Protein AF-A0A9X8YM21-F1 (afdb_monomer_lite)

Organism: Serratia marcescens (NCBI:txid615)

Radius of gyration: 14.88 Å; chains: 1; bounding box: 31×34×37 Å

Secondary structure (DSSP, 8-state):
-B--TT----HHHHHHHHHHHHH-TT-SEEE------S--SHHHHHHHHHHHHHHHHHHHHHHHHHTT-----SSSEEE-HHHHHHH-----

Sequence (92 aa):
VILDADSVMSGECLTGLVRLMEANPNAGIIQSAPKASGMDTLYARVQQFATRVYGPLFTAGLHFWQLGESHYWGHNAIIRVKPFIEHCALAP

InterPro domains:
  IPR001173 Glycosyltransferase 2-like [PF00535] (1-86)
  IPR029044 Nucleotide-diphospho-sugar transferases [SSF53448] (1-87)
  IPR050321 Glycosyltransferase 2/OpgH subfamily [PTHR43867] (1-89)

Foldseek 3Di:
DFADPPDDDDPVLVVVQVVVCVVCVPDQKDADQDAQDDDDDPVSVVRNVVCVPCVVVVVVVVCVVQPSDDDDPRHRMDGDPPCCVVPPDDDD

Structure (mmCIF, N/CA/C/O backbone):
data_AF-A0A9X8YM21-F1
#
_entry.id   AF-A0A9X8YM21-F1
#
loop_
_atom_site.group_PDB
_atom_site.id
_atom_site.type_symbol
_atom_site.label_atom_id
_atom_site.label_alt_id
_atom_site.label_comp_id
_atom_site.label_asym_id
_atom_site.label_entity_id
_atom_site.label_seq_id
_atom_site.pdbx_PDB_ins_code
_atom_site.Cartn_x
_atom_site.Cartn_y
_atom_site.Cartn_z
_atom_site.occupancy
_atom_site.B_iso_or_equiv
_atom_site.auth_seq_id
_atom_site.auth_comp_id
_atom_site.auth_asym_id
_atom_site.auth_atom_id
_atom_site.pdbx_PDB_model_num
ATOM 1 N N . VAL A 1 1 ? -12.273 1.906 -0.560 1.00 94.38 1 VAL A N 1
ATOM 2 C CA . VAL A 1 1 ? -10.902 1.638 -1.053 1.00 94.38 1 VAL A CA 1
ATOM 3 C C . VAL A 1 1 ? -10.577 2.726 -2.048 1.00 94.38 1 VAL A C 1
ATOM 5 O O . VAL A 1 1 ? -11.459 3.062 -2.830 1.00 94.38 1 VAL A O 1
ATOM 8 N N . ILE A 1 2 ? -9.389 3.308 -1.956 1.00 94.81 2 ILE A N 1
ATOM 9 C CA . ILE A 1 2 ? -8.950 4.408 -2.811 1.00 94.81 2 ILE A CA 1
ATOM 10 C C . ILE A 1 2 ? -8.036 3.815 -3.878 1.00 94.81 2 ILE A C 1
ATOM 12 O O . ILE A 1 2 ? -7.102 3.088 -3.538 1.00 94.81 2 ILE A O 1
ATOM 16 N N . LEU A 1 3 ? -8.334 4.097 -5.142 1.00 95.38 3 LEU A N 1
ATOM 17 C CA . LEU A 1 3 ? -7.600 3.635 -6.315 1.00 95.38 3 LEU A CA 1
ATOM 18 C C . LEU A 1 3 ? -7.387 4.834 -7.233 1.00 95.38 3 LEU A C 1
ATOM 20 O O . LEU A 1 3 ? -8.334 5.586 -7.468 1.00 95.38 3 LEU A O 1
ATOM 24 N N . ASP A 1 4 ? -6.180 4.974 -7.768 1.00 94.94 4 ASP A N 1
ATOM 25 C CA . ASP A 1 4 ? -5.961 5.879 -8.893 1.00 94.94 4 ASP A CA 1
ATOM 26 C C . ASP A 1 4 ? -6.530 5.272 -10.178 1.00 94.94 4 ASP A C 1
ATOM 28 O O . ASP A 1 4 ? -6.800 4.070 -10.257 1.00 94.94 4 ASP A O 1
ATOM 32 N N . ALA A 1 5 ? -6.672 6.097 -11.216 1.00 95.62 5 ALA A N 1
ATOM 33 C CA . ALA A 1 5 ? -7.160 5.658 -12.524 1.00 95.62 5 ALA A CA 1
ATOM 34 C C . ALA A 1 5 ? -6.277 4.574 -13.178 1.00 95.62 5 ALA A C 1
ATOM 36 O O . ALA A 1 5 ? -6.762 3.802 -14.002 1.00 95.62 5 ALA A O 1
ATOM 37 N N . ASP A 1 6 ? -4.999 4.506 -12.809 1.00 92.62 6 ASP A N 1
ATOM 38 C CA . ASP A 1 6 ? -4.012 3.526 -13.270 1.00 92.62 6 ASP A CA 1
ATOM 39 C C . ASP A 1 6 ? -3.749 2.400 -12.249 1.00 92.62 6 ASP A C 1
ATOM 41 O O . ASP A 1 6 ? -2.925 1.513 -12.488 1.00 92.62 6 ASP A O 1
ATOM 45 N N . SER A 1 7 ? -4.455 2.395 -11.113 1.00 93.88 7 SER A N 1
ATOM 46 C CA . SER A 1 7 ? -4.298 1.357 -10.096 1.00 93.88 7 SER A CA 1
ATOM 47 C C . SER A 1 7 ? -4.952 0.044 -10.529 1.00 93.88 7 SER A C 1
ATOM 49 O O . SER A 1 7 ? -6.143 -0.020 -10.830 1.00 93.88 7 SER A O 1
ATOM 51 N N . VAL A 1 8 ? -4.179 -1.042 -10.474 1.00 93.62 8 VAL A N 1
ATOM 52 C CA . VAL A 1 8 ? -4.661 -2.411 -10.699 1.00 93.62 8 VAL A CA 1
ATOM 53 C C . VAL A 1 8 ? -4.413 -3.238 -9.444 1.00 93.62 8 VAL A C 1
ATOM 55 O O . VAL A 1 8 ? -3.270 -3.452 -9.039 1.00 93.62 8 VAL A O 1
ATOM 58 N N . MET A 1 9 ? -5.489 -3.744 -8.840 1.00 94.44 9 MET A N 1
ATOM 59 C CA . MET A 1 9 ? -5.433 -4.601 -7.655 1.00 94.44 9 MET A CA 1
ATOM 60 C C . MET A 1 9 ? -6.166 -5.917 -7.904 1.00 94.44 9 MET A C 1
ATOM 62 O O . MET A 1 9 ? -7.241 -5.942 -8.501 1.00 94.44 9 MET A O 1
ATOM 66 N N . SER A 1 10 ? -5.601 -7.023 -7.417 1.00 95.06 10 SER A N 1
ATOM 67 C CA . SER A 1 10 ? -6.292 -8.312 -7.453 1.00 95.06 10 SER A CA 1
ATOM 68 C C . SER A 1 10 ? -7.468 -8.328 -6.470 1.00 95.06 10 SER A C 1
ATOM 70 O O . SER A 1 10 ? -7.422 -7.697 -5.411 1.00 95.06 10 SER A O 1
ATOM 72 N N . GLY A 1 11 ? -8.508 -9.108 -6.780 1.00 96.94 11 GLY A N 1
ATOM 73 C CA . GLY A 1 11 ? -9.630 -9.319 -5.857 1.00 96.94 11 GLY A CA 1
ATOM 74 C C . GLY A 1 11 ? -9.190 -9.926 -4.517 1.00 96.94 11 GLY A C 1
ATOM 75 O O . GLY A 1 11 ? -9.716 -9.570 -3.464 1.00 96.94 11 GLY A O 1
ATOM 76 N N . GLU A 1 12 ? -8.164 -10.780 -4.532 1.00 97.38 12 GLU A N 1
ATOM 77 C CA . GLU A 1 12 ? -7.539 -11.314 -3.317 1.00 97.38 12 GLU A CA 1
ATOM 78 C C . GLU A 1 12 ? -6.937 -10.202 -2.448 1.00 97.38 12 GLU A C 1
ATOM 80 O O . GLU A 1 12 ? -7.157 -10.174 -1.240 1.00 97.38 12 GLU A O 1
ATOM 85 N N . CYS A 1 13 ? -6.243 -9.233 -3.050 1.00 95.38 13 CYS A N 1
ATOM 86 C CA . CYS A 1 13 ? -5.686 -8.108 -2.306 1.00 95.38 13 CYS A CA 1
ATOM 87 C C . CYS A 1 13 ? -6.793 -7.232 -1.700 1.00 95.38 13 CYS A C 1
ATOM 89 O O . CYS A 1 13 ? -6.727 -6.884 -0.521 1.00 95.38 13 CYS A O 1
ATOM 91 N N . LEU A 1 14 ? -7.851 -6.939 -2.467 1.00 97.06 14 LEU A N 1
ATOM 92 C CA . LEU A 1 14 ? -9.000 -6.167 -1.981 1.00 97.06 14 LEU A CA 1
ATOM 93 C C . LEU A 1 14 ? -9.700 -6.854 -0.802 1.00 97.06 14 LEU A C 1
ATOM 95 O O . LEU A 1 14 ? -9.952 -6.225 0.225 1.00 97.06 14 LEU A O 1
ATOM 99 N N . THR A 1 15 ? -9.986 -8.150 -0.923 1.00 97.94 15 THR A N 1
ATOM 100 C CA . THR A 1 15 ? -10.622 -8.920 0.159 1.00 97.94 15 THR A CA 1
ATOM 101 C C . THR A 1 15 ? -9.703 -9.070 1.372 1.00 97.94 15 THR A C 1
ATOM 103 O O . THR A 1 15 ? -10.179 -8.999 2.504 1.00 97.94 15 THR A O 1
ATOM 106 N N . GLY A 1 16 ? -8.389 -9.197 1.166 1.00 97.62 16 GLY A N 1
ATOM 107 C CA . GLY A 1 16 ? -7.392 -9.165 2.235 1.00 97.62 16 GLY A CA 1
ATOM 108 C C . GLY A 1 16 ? -7.402 -7.846 3.013 1.00 97.62 16 GLY A C 1
ATOM 109 O O . GLY A 1 16 ? -7.423 -7.869 4.242 1.00 97.62 16 GLY A O 1
ATOM 110 N N . LEU A 1 17 ? -7.471 -6.703 2.321 1.00 96.62 17 LEU A N 1
ATOM 111 C CA . LEU A 1 17 ? -7.588 -5.388 2.962 1.00 96.62 17 LEU A CA 1
ATOM 112 C C . LEU A 1 17 ? -8.863 -5.261 3.805 1.00 96.62 17 LEU A C 1
ATOM 114 O O . LEU A 1 17 ? -8.801 -4.749 4.922 1.00 96.62 17 LEU A O 1
ATOM 118 N N . VAL A 1 18 ? -10.002 -5.748 3.303 1.00 97.62 18 VAL A N 1
ATOM 119 C C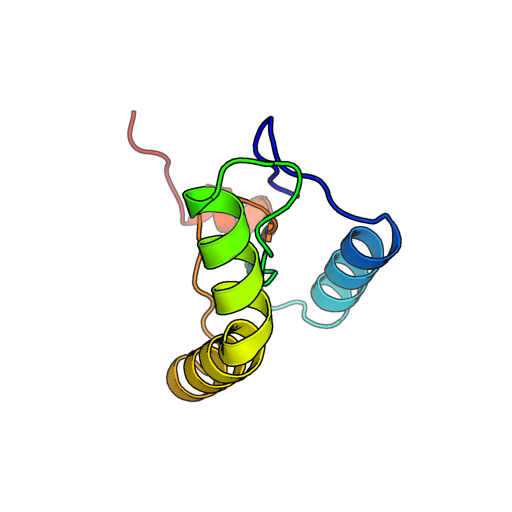A . VAL A 1 18 ? -11.265 -5.755 4.064 1.00 97.62 18 VAL A CA 1
ATOM 120 C C . VAL A 1 18 ? -11.132 -6.604 5.325 1.00 97.62 18 VAL A C 1
ATOM 122 O O . VAL A 1 18 ? -11.412 -6.107 6.411 1.00 97.62 18 VAL A O 1
ATOM 125 N N . ARG A 1 19 ? -10.617 -7.834 5.209 1.00 98.25 19 ARG A N 1
ATOM 126 C CA . ARG A 1 19 ? -10.413 -8.730 6.360 1.00 98.25 19 ARG A CA 1
ATOM 127 C C . ARG A 1 19 ? -9.490 -8.121 7.413 1.00 98.25 19 ARG A C 1
ATOM 129 O O . ARG A 1 19 ? -9.775 -8.211 8.603 1.00 98.25 19 ARG A O 1
ATOM 136 N N . LEU A 1 20 ? -8.397 -7.484 6.989 1.00 96.31 20 LEU A N 1
ATOM 137 C CA . LEU A 1 20 ? -7.489 -6.788 7.903 1.00 96.31 20 LEU A CA 1
ATOM 138 C C . LEU A 1 20 ? -8.183 -5.606 8.591 1.00 96.31 20 LEU A C 1
ATOM 140 O O . LEU A 1 20 ? -8.005 -5.419 9.792 1.00 96.31 20 LEU A O 1
ATOM 144 N N . MET A 1 21 ? -8.992 -4.836 7.861 1.00 96.69 21 MET A N 1
ATOM 145 C CA . MET A 1 21 ? -9.751 -3.718 8.425 1.00 96.69 21 MET A CA 1
ATOM 146 C C . MET A 1 21 ? -10.804 -4.196 9.434 1.00 96.69 21 MET A C 1
ATOM 148 O O . MET A 1 21 ? -10.965 -3.591 10.490 1.00 96.69 21 MET A O 1
ATOM 152 N N . GLU A 1 22 ? -11.503 -5.295 9.151 1.00 97.56 22 GLU A N 1
ATOM 153 C CA . GLU A 1 22 ? -12.465 -5.908 10.076 1.00 97.56 22 GLU A CA 1
ATOM 154 C C . GLU A 1 22 ? -11.784 -6.437 11.344 1.00 97.56 22 GLU A C 1
ATOM 156 O O . GLU A 1 22 ? -12.267 -6.187 12.448 1.00 97.56 22 GLU A O 1
ATOM 161 N N . ALA A 1 23 ? -10.635 -7.102 11.200 1.00 97.94 23 ALA A N 1
ATOM 162 C CA . ALA A 1 23 ? -9.867 -7.646 12.320 1.00 97.94 23 ALA A CA 1
ATOM 163 C C . ALA A 1 23 ? -9.227 -6.568 13.214 1.00 97.94 23 ALA A C 1
ATOM 165 O O . ALA A 1 23 ? -8.880 -6.855 14.358 1.00 97.94 23 ALA A O 1
ATOM 166 N N . ASN A 1 24 ? -9.084 -5.334 12.719 1.00 95.12 24 ASN A N 1
ATOM 167 C CA . ASN A 1 24 ? -8.478 -4.218 13.444 1.00 95.12 24 ASN A CA 1
ATOM 168 C C . ASN A 1 24 ? -9.467 -3.038 13.548 1.00 95.12 24 ASN A C 1
ATOM 170 O O . ASN A 1 24 ? -9.374 -2.074 12.781 1.00 95.12 24 ASN A O 1
ATOM 174 N N . PRO A 1 25 ? -10.417 -3.061 14.508 1.00 94.19 25 PRO A N 1
ATOM 175 C CA . PRO A 1 25 ? -11.450 -2.028 14.647 1.00 94.19 25 PRO A CA 1
ATOM 176 C C . PRO A 1 25 ? -10.910 -0.604 14.821 1.00 94.19 25 PRO A C 1
ATOM 178 O O . PRO A 1 25 ? -11.537 0.350 14.367 1.00 94.19 25 PRO A O 1
ATOM 181 N N . ASN A 1 26 ? -9.732 -0.474 15.434 1.00 92.44 26 ASN A N 1
ATOM 182 C CA . ASN A 1 26 ? -9.085 0.810 15.712 1.00 92.44 26 ASN A CA 1
ATOM 183 C C . ASN A 1 26 ? -8.245 1.333 14.535 1.00 92.44 26 ASN A C 1
ATOM 185 O O . ASN A 1 26 ? -7.769 2.463 14.589 1.00 92.44 26 ASN A O 1
ATOM 189 N N . ALA A 1 27 ? -8.051 0.543 13.473 1.00 92.69 27 ALA A N 1
ATOM 190 C CA . ALA A 1 27 ? -7.330 1.006 12.295 1.00 92.69 27 ALA A CA 1
ATOM 191 C C . ALA A 1 27 ? -8.192 2.013 11.517 1.00 92.69 27 ALA A C 1
ATOM 193 O O . ALA A 1 27 ? -9.283 1.678 11.050 1.00 92.69 27 ALA A O 1
ATOM 194 N N . GLY A 1 28 ? -7.706 3.247 11.367 1.00 92.19 28 GLY A N 1
ATOM 195 C CA . GLY A 1 28 ? -8.337 4.261 10.513 1.00 92.19 28 GLY A CA 1
ATOM 196 C C . GLY A 1 28 ? -8.022 4.060 9.029 1.00 92.19 28 GLY A C 1
ATOM 197 O O . GLY A 1 28 ? -8.875 4.290 8.169 1.00 92.19 28 GLY A O 1
ATOM 198 N N . ILE A 1 29 ? -6.817 3.571 8.738 1.00 93.25 29 ILE A N 1
ATOM 199 C CA . 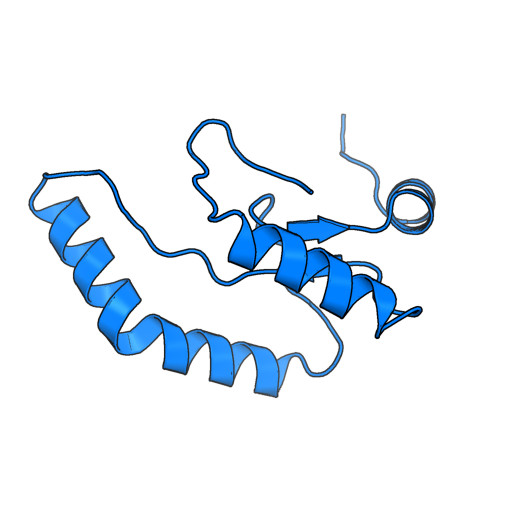ILE A 1 29 ? -6.293 3.322 7.397 1.00 93.25 29 ILE A CA 1
ATOM 200 C C . ILE A 1 29 ? -5.429 2.059 7.399 1.00 93.25 29 ILE A C 1
ATOM 202 O O . ILE A 1 29 ? -4.719 1.784 8.362 1.00 93.25 29 ILE A O 1
ATOM 206 N N . ILE A 1 30 ? -5.478 1.306 6.301 1.00 94.31 30 ILE A N 1
ATOM 207 C CA . ILE A 1 30 ? -4.502 0.265 5.980 1.00 94.31 30 ILE A CA 1
ATOM 208 C C . ILE A 1 30 ? -3.991 0.523 4.565 1.00 94.31 30 ILE A C 1
ATOM 210 O O . ILE A 1 30 ? -4.757 0.516 3.595 1.00 94.31 30 ILE A O 1
ATOM 214 N N . GLN A 1 31 ? -2.685 0.738 4.463 1.00 93.69 31 GLN A N 1
ATOM 215 C CA . GLN A 1 31 ? -1.987 1.003 3.215 1.00 93.69 31 GLN A CA 1
ATOM 216 C C . GLN A 1 31 ? -1.352 -0.278 2.668 1.00 93.69 31 GLN A C 1
ATOM 218 O O . GLN A 1 31 ? -0.575 -0.937 3.358 1.00 93.69 31 GLN A O 1
ATOM 223 N N . SER A 1 32 ? -1.654 -0.625 1.414 1.00 92.69 32 SER A N 1
ATOM 224 C CA . SER A 1 32 ? -0.932 -1.701 0.725 1.00 92.69 32 SER A CA 1
ATOM 225 C C . SER A 1 32 ? 0.413 -1.207 0.177 1.00 92.69 32 SER A C 1
ATOM 227 O O . SER A 1 32 ? 0.632 -0.001 0.046 1.00 92.69 32 SER A O 1
ATOM 229 N N . ALA A 1 33 ? 1.305 -2.140 -0.166 1.00 90.00 33 ALA A N 1
ATOM 230 C CA . ALA A 1 33 ? 2.582 -1.854 -0.816 1.00 90.00 33 ALA A CA 1
ATOM 231 C C . ALA A 1 33 ? 2.472 -2.081 -2.340 1.00 90.00 33 ALA A C 1
ATOM 233 O O . ALA A 1 33 ? 2.581 -3.232 -2.790 1.00 90.00 33 ALA A O 1
ATOM 234 N N . PRO A 1 34 ? 2.231 -1.027 -3.145 1.00 89.00 34 PRO A N 1
ATOM 235 C CA . PRO A 1 34 ? 2.074 -1.164 -4.586 1.00 89.00 34 PRO A CA 1
ATOM 236 C C . PRO A 1 34 ? 3.390 -1.567 -5.258 1.00 89.00 34 PRO A C 1
ATOM 238 O O . PRO A 1 34 ? 4.489 -1.305 -4.766 1.00 89.00 34 PRO A O 1
ATOM 241 N N . LYS A 1 35 ? 3.273 -2.204 -6.424 1.00 89.88 35 LYS A N 1
ATOM 242 C CA . LYS A 1 35 ? 4.407 -2.557 -7.284 1.00 89.88 35 LYS A CA 1
ATOM 243 C C . LYS A 1 35 ? 4.186 -1.936 -8.652 1.00 89.88 35 LYS A C 1
ATOM 245 O O . LYS A 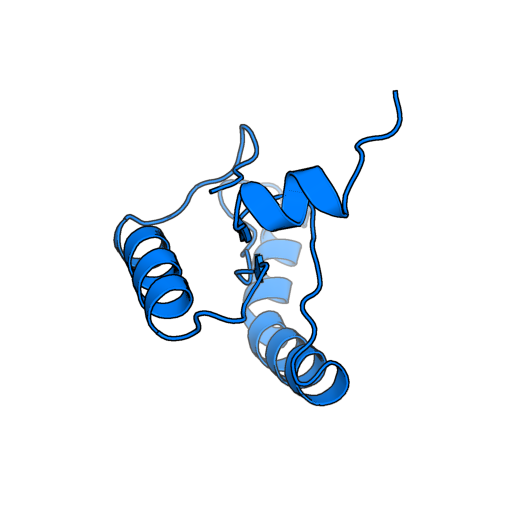1 35 ? 3.095 -2.057 -9.204 1.00 89.88 35 LYS A O 1
ATOM 250 N N . ALA A 1 36 ? 5.228 -1.324 -9.209 1.00 91.44 36 ALA A N 1
ATOM 251 C CA . ALA A 1 36 ? 5.178 -0.824 -10.577 1.00 91.44 36 ALA A CA 1
ATOM 252 C C . ALA A 1 36 ? 4.897 -1.985 -11.550 1.00 91.44 36 ALA A C 1
ATOM 254 O O . ALA A 1 36 ? 5.429 -3.088 -11.382 1.00 91.44 36 ALA A O 1
ATOM 255 N N . SER A 1 37 ? 4.064 -1.748 -12.565 1.00 90.81 37 SER A N 1
ATOM 256 C CA . SER A 1 37 ? 3.732 -2.741 -13.594 1.00 90.81 37 SER A CA 1
ATOM 257 C C . SER A 1 37 ? 3.266 -2.076 -14.900 1.00 90.81 37 SER A C 1
ATOM 259 O O . SER A 1 37 ? 3.094 -0.863 -14.947 1.00 90.81 37 SER A O 1
ATOM 261 N N . GLY A 1 38 ? 3.110 -2.860 -15.974 1.00 89.31 38 GLY A N 1
ATOM 262 C CA . GLY A 1 38 ? 2.412 -2.454 -17.206 1.00 89.31 38 GLY A CA 1
ATOM 263 C C . GLY A 1 38 ? 3.228 -1.705 -18.269 1.00 89.31 38 GLY A C 1
ATOM 264 O O . GLY A 1 38 ? 2.860 -1.746 -19.434 1.00 89.31 38 GLY A O 1
ATOM 265 N N . MET A 1 39 ? 4.343 -1.065 -17.908 1.00 92.50 39 MET A N 1
ATOM 266 C CA . MET A 1 39 ? 5.135 -0.239 -18.836 1.00 92.50 39 MET A CA 1
ATOM 267 C C . MET A 1 39 ? 6.392 -0.957 -19.367 1.00 92.50 39 MET A C 1
ATOM 269 O O . MET A 1 39 ? 7.051 -1.685 -18.620 1.00 92.50 39 MET A O 1
ATOM 273 N N . ASP A 1 40 ? 6.763 -0.684 -20.626 1.00 95.75 40 ASP A N 1
ATOM 274 C CA . ASP A 1 40 ? 7.815 -1.412 -21.370 1.00 95.75 40 ASP A CA 1
ATOM 275 C C . ASP A 1 40 ? 9.085 -0.611 -21.699 1.00 95.75 40 ASP A C 1
ATOM 277 O O . ASP A 1 40 ? 10.013 -1.134 -22.315 1.00 95.75 40 ASP A O 1
ATOM 281 N N . THR A 1 41 ? 9.179 0.648 -21.271 1.00 97.50 41 THR A N 1
ATOM 282 C CA . THR A 1 41 ? 10.413 1.424 -21.462 1.00 97.50 41 THR A CA 1
ATOM 283 C C . THR A 1 41 ? 11.547 0.863 -20.601 1.00 97.50 41 THR A C 1
ATOM 285 O O . THR A 1 41 ? 11.308 0.310 -19.526 1.00 97.50 41 THR A O 1
ATOM 288 N N . LEU A 1 42 ? 12.802 1.056 -21.027 1.00 97.12 42 LEU A N 1
ATOM 289 C CA . LEU A 1 42 ? 13.975 0.649 -20.241 1.00 97.12 42 LEU A CA 1
ATOM 290 C C . LEU A 1 42 ? 13.900 1.184 -18.803 1.00 97.12 42 LEU A C 1
ATOM 292 O O . LEU A 1 42 ? 14.082 0.433 -17.849 1.00 97.12 42 LEU A O 1
ATOM 296 N N . TYR A 1 43 ? 13.565 2.467 -18.652 1.00 96.44 43 TYR A N 1
ATOM 297 C CA . TYR A 1 43 ? 13.402 3.097 -17.345 1.00 96.44 43 TYR A CA 1
ATOM 298 C C . TYR A 1 43 ? 12.315 2.413 -16.505 1.00 96.44 43 TYR A C 1
ATOM 300 O O . TYR A 1 43 ? 12.557 2.069 -15.349 1.00 96.44 43 TYR A O 1
ATOM 308 N N . ALA A 1 44 ? 11.142 2.144 -17.087 1.00 95.81 44 ALA A N 1
ATOM 309 C CA . ALA A 1 44 ? 10.065 1.467 -16.377 1.00 95.81 44 ALA A CA 1
ATOM 310 C C . ALA A 1 44 ? 10.455 0.046 -15.949 1.00 95.81 44 ALA A C 1
ATOM 312 O O . ALA A 1 44 ? 10.170 -0.349 -14.819 1.00 95.81 44 ALA A O 1
ATOM 313 N N . ARG A 1 45 ? 11.148 -0.713 -16.806 1.00 96.19 45 ARG A N 1
ATOM 314 C CA . ARG A 1 45 ? 11.632 -2.059 -16.467 1.00 96.19 45 ARG A CA 1
ATOM 315 C C . ARG A 1 45 ? 12.675 -2.031 -15.348 1.00 96.19 45 ARG A C 1
ATOM 317 O O . ARG A 1 45 ? 12.605 -2.871 -14.452 1.00 96.19 45 ARG A O 1
ATOM 324 N N . VAL A 1 46 ? 13.569 -1.038 -15.334 1.00 96.31 46 VAL A N 1
ATOM 325 C CA . VAL A 1 46 ? 14.511 -0.819 -14.222 1.00 96.31 46 VAL A CA 1
ATOM 326 C C . VAL A 1 46 ? 13.763 -0.534 -12.915 1.00 96.31 46 VAL A C 1
ATOM 328 O O . VAL A 1 46 ? 14.060 -1.169 -11.906 1.00 96.31 46 VAL A O 1
ATOM 331 N N . GLN A 1 47 ? 12.754 0.344 -12.926 1.00 95.31 47 GLN A N 1
ATOM 332 C CA . GLN A 1 47 ? 11.937 0.644 -11.738 1.00 95.31 47 GLN A CA 1
ATOM 333 C C . GLN A 1 47 ? 11.134 -0.578 -11.252 1.00 95.31 47 GLN A C 1
ATOM 335 O O . GLN A 1 47 ? 11.088 -0.867 -10.054 1.00 95.31 47 GLN A O 1
ATOM 340 N N . GLN A 1 48 ? 10.540 -1.351 -12.165 1.00 95.12 48 GLN A N 1
ATOM 341 C CA . GLN A 1 48 ? 9.842 -2.603 -11.840 1.00 95.12 48 GLN A CA 1
ATOM 342 C C . GLN A 1 48 ? 10.786 -3.627 -11.198 1.00 95.12 48 GLN A C 1
ATOM 344 O O . GLN A 1 48 ? 10.427 -4.260 -10.207 1.00 95.12 48 GLN A O 1
ATOM 349 N N . PHE A 1 49 ? 12.002 -3.777 -11.730 1.00 95.12 49 PHE A N 1
ATOM 350 C CA . PHE A 1 49 ? 13.015 -4.665 -11.163 1.00 95.12 49 PHE A CA 1
ATOM 351 C C . PHE A 1 49 ? 13.439 -4.210 -9.761 1.00 95.12 49 PHE A C 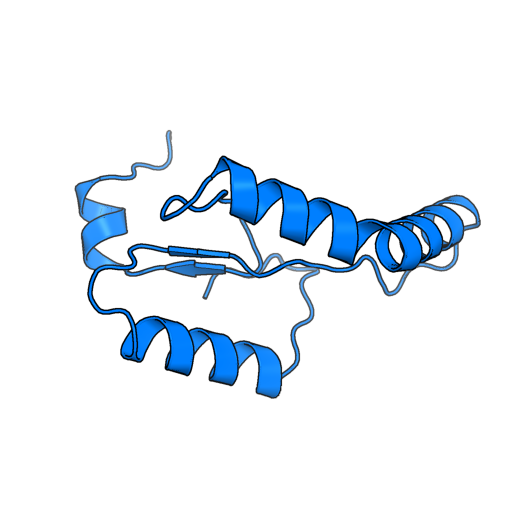1
ATOM 353 O O . PHE A 1 49 ? 13.346 -4.980 -8.805 1.00 95.12 49 PHE A O 1
ATOM 360 N N . ALA A 1 50 ? 13.830 -2.942 -9.631 1.00 94.38 50 ALA A N 1
ATOM 361 C CA . ALA A 1 50 ? 14.215 -2.300 -8.378 1.00 94.38 50 ALA A CA 1
ATOM 362 C C . ALA A 1 50 ? 13.165 -2.518 -7.273 1.00 94.38 50 ALA A C 1
ATOM 364 O O . ALA A 1 50 ? 13.455 -3.113 -6.231 1.00 94.38 50 ALA A O 1
ATOM 365 N N . THR A 1 51 ? 11.914 -2.134 -7.542 1.00 92.56 51 THR A N 1
ATOM 366 C CA . THR A 1 51 ? 10.797 -2.285 -6.594 1.00 92.56 51 THR A CA 1
ATOM 367 C C . THR A 1 51 ? 10.500 -3.746 -6.243 1.00 92.56 51 THR A C 1
ATOM 369 O O . THR A 1 51 ? 10.056 -4.028 -5.131 1.00 92.56 51 THR A O 1
ATOM 372 N N . ARG A 1 52 ? 10.785 -4.707 -7.132 1.00 92.75 52 ARG A N 1
ATOM 373 C CA . ARG A 1 52 ? 10.635 -6.141 -6.836 1.00 92.75 52 ARG A CA 1
ATOM 374 C C . ARG A 1 52 ? 11.729 -6.667 -5.904 1.00 92.75 52 ARG A C 1
ATOM 376 O O . ARG A 1 52 ? 11.427 -7.511 -5.064 1.00 92.75 52 ARG A O 1
ATOM 383 N N . VAL A 1 53 ? 12.966 -6.193 -6.070 1.00 94.69 53 VAL A N 1
ATOM 384 C CA . VAL A 1 53 ? 14.144 -6.682 -5.335 1.00 94.69 53 VAL A CA 1
ATOM 385 C C . VAL A 1 53 ? 14.192 -6.123 -3.917 1.00 94.69 53 VAL A C 1
ATOM 387 O O . VAL A 1 53 ? 14.253 -6.898 -2.966 1.00 94.69 53 VAL A O 1
ATOM 390 N N . TYR A 1 54 ? 14.148 -4.798 -3.754 1.00 93.56 54 TYR A N 1
ATOM 391 C CA . TYR A 1 54 ? 14.296 -4.177 -2.430 1.00 93.56 54 TYR A CA 1
ATOM 392 C C . TYR A 1 54 ? 12.974 -3.723 -1.809 1.00 93.56 54 TYR A C 1
ATOM 394 O O . TYR A 1 54 ? 12.946 -3.427 -0.617 1.00 93.56 54 TYR A O 1
ATOM 402 N N . GLY A 1 55 ? 11.878 -3.673 -2.575 1.00 92.44 55 GLY A N 1
ATOM 403 C CA . GLY A 1 55 ? 10.582 -3.188 -2.088 1.00 92.44 55 GLY A CA 1
ATOM 404 C C . GLY A 1 55 ? 10.108 -3.883 -0.808 1.00 92.44 55 GLY A C 1
ATOM 405 O O . GLY A 1 55 ? 9.812 -3.183 0.154 1.00 92.44 55 GLY A O 1
ATOM 406 N N . PRO A 1 56 ? 10.107 -5.230 -0.722 1.00 93.19 56 PRO A N 1
ATOM 407 C CA . PRO A 1 56 ? 9.704 -5.922 0.503 1.00 93.19 56 PRO A CA 1
ATOM 408 C C . PRO A 1 56 ? 10.560 -5.561 1.725 1.00 93.19 56 PRO A C 1
ATOM 410 O O . PRO A 1 56 ? 10.019 -5.373 2.812 1.00 93.19 56 PRO A O 1
ATOM 413 N N . LEU A 1 57 ? 11.879 -5.422 1.546 1.00 94.06 57 LEU A N 1
ATOM 414 C CA . LEU A 1 57 ? 12.791 -5.023 2.621 1.00 94.06 57 LEU A CA 1
ATOM 415 C C . LEU A 1 57 ? 12.515 -3.584 3.070 1.00 94.06 57 LEU A C 1
ATOM 417 O O . LEU A 1 57 ? 12.449 -3.312 4.267 1.00 94.06 57 LEU A O 1
ATOM 421 N N . PHE A 1 58 ? 12.309 -2.681 2.110 1.00 91.19 58 PHE A N 1
ATOM 422 C CA . PHE A 1 58 ? 11.949 -1.295 2.382 1.00 91.19 58 PHE A CA 1
ATOM 423 C C . PHE A 1 58 ? 10.632 -1.206 3.160 1.00 91.19 58 PHE A C 1
ATOM 425 O O . PHE A 1 58 ? 10.590 -0.574 4.211 1.00 91.19 58 PHE A O 1
ATOM 432 N N . THR A 1 59 ? 9.582 -1.889 2.698 1.00 90.38 59 THR A N 1
ATOM 433 C CA . THR A 1 59 ? 8.273 -1.925 3.363 1.00 90.38 59 THR A CA 1
ATOM 434 C C . THR A 1 59 ? 8.372 -2.500 4.776 1.00 90.38 59 THR A C 1
ATOM 436 O O . THR A 1 59 ? 7.815 -1.919 5.702 1.00 90.38 59 THR A O 1
ATOM 439 N N . ALA A 1 60 ? 9.120 -3.589 4.982 1.00 90.94 60 ALA A N 1
ATOM 440 C CA . ALA A 1 60 ? 9.322 -4.159 6.314 1.00 90.94 60 ALA A CA 1
ATOM 441 C C . ALA A 1 60 ? 10.039 -3.185 7.266 1.00 90.94 60 ALA A C 1
ATOM 443 O O . ALA A 1 60 ? 9.607 -3.008 8.405 1.00 90.94 60 ALA A O 1
ATOM 444 N N . GLY A 1 61 ? 11.095 -2.514 6.793 1.00 92.56 61 GLY A N 1
ATOM 445 C CA . GLY A 1 61 ? 11.784 -1.479 7.566 1.00 92.56 61 GLY A CA 1
ATOM 446 C C . GLY A 1 61 ? 10.871 -0.296 7.889 1.00 92.56 61 GLY A C 1
ATOM 447 O O . GLY A 1 61 ? 10.870 0.194 9.015 1.00 92.56 61 GLY A O 1
ATOM 448 N N . LEU A 1 62 ? 10.042 0.119 6.932 1.00 89.94 62 LEU A N 1
ATOM 449 C CA . LEU A 1 62 ? 9.060 1.183 7.121 1.00 89.94 62 LEU A CA 1
ATOM 450 C C . LEU A 1 62 ? 8.065 0.832 8.233 1.00 89.94 62 LEU A C 1
ATOM 452 O O . LEU A 1 62 ? 7.880 1.621 9.155 1.00 89.94 62 LEU A O 1
ATOM 456 N N . HIS A 1 63 ? 7.500 -0.377 8.196 1.00 88.12 63 HIS A N 1
ATOM 457 C CA . HIS A 1 63 ? 6.598 -0.864 9.242 1.00 88.12 63 HIS A CA 1
ATOM 458 C C . HIS A 1 63 ? 7.276 -0.944 10.613 1.00 88.12 63 HIS A C 1
ATOM 460 O O . HIS A 1 63 ? 6.659 -0.593 11.614 1.00 88.12 63 HIS A O 1
ATOM 466 N N . PHE A 1 64 ? 8.547 -1.358 10.673 1.00 90.12 64 PHE A N 1
ATOM 467 C CA . PHE A 1 64 ? 9.299 -1.402 11.928 1.00 90.12 64 PHE A CA 1
ATOM 468 C C . PHE A 1 64 ? 9.405 -0.021 12.588 1.00 90.12 64 PHE A C 1
ATOM 470 O O . PHE A 1 64 ? 9.193 0.100 13.792 1.00 90.12 64 PHE A O 1
ATOM 477 N N . TRP A 1 65 ? 9.699 1.022 11.808 1.00 89.62 65 TRP A N 1
ATOM 478 C CA . TRP A 1 65 ? 9.856 2.378 12.343 1.00 89.62 65 TRP A CA 1
ATOM 479 C C . TRP A 1 65 ? 8.530 3.074 12.653 1.00 89.62 65 TRP A C 1
ATOM 481 O O . TRP A 1 65 ? 8.479 3.903 13.557 1.00 89.62 65 TRP A O 1
ATOM 491 N N . GLN A 1 66 ? 7.467 2.756 11.916 1.00 85.19 66 GLN A N 1
ATOM 492 C CA . GLN A 1 66 ? 6.156 3.382 12.098 1.00 85.19 66 GLN A CA 1
ATOM 493 C C . GLN A 1 66 ? 5.262 2.721 13.140 1.00 85.19 66 GLN A C 1
ATOM 495 O O . GLN A 1 66 ? 4.313 3.348 13.610 1.00 85.19 66 GLN A O 1
ATOM 500 N N . LEU A 1 67 ? 5.542 1.468 13.497 1.00 84.69 67 LEU A N 1
ATOM 501 C CA . LEU A 1 67 ? 4.743 0.707 14.450 1.00 84.69 67 LEU A CA 1
ATOM 502 C C . LEU A 1 67 ? 3.261 0.645 14.026 1.00 84.69 67 LEU A C 1
ATOM 504 O O . LEU A 1 67 ? 2.940 0.061 12.995 1.00 84.69 67 LEU A O 1
ATOM 508 N N . GLY A 1 68 ? 2.361 1.202 14.843 1.00 78.44 68 GLY A N 1
ATOM 509 C CA . GLY A 1 68 ? 0.915 1.209 14.610 1.00 78.44 68 GLY A CA 1
ATOM 510 C C . GLY A 1 68 ? 0.421 2.320 13.682 1.00 78.44 68 GLY A C 1
ATOM 511 O O . GLY A 1 68 ? -0.765 2.343 13.360 1.00 78.44 68 GLY A O 1
ATOM 512 N N . GLU A 1 69 ? 1.304 3.221 13.250 1.00 83.25 69 GLU A N 1
ATOM 513 C CA . GLU A 1 69 ? 0.967 4.275 12.297 1.00 83.25 69 GLU A CA 1
ATOM 514 C C . GLU A 1 69 ? 1.094 3.772 10.854 1.00 83.25 69 GLU A C 1
ATOM 516 O O . GLU A 1 69 ? 1.880 2.875 10.542 1.00 83.25 69 GLU A O 1
ATOM 521 N N . SER A 1 70 ? 0.332 4.376 9.943 1.00 77.25 70 SER A N 1
ATOM 522 C CA . SER 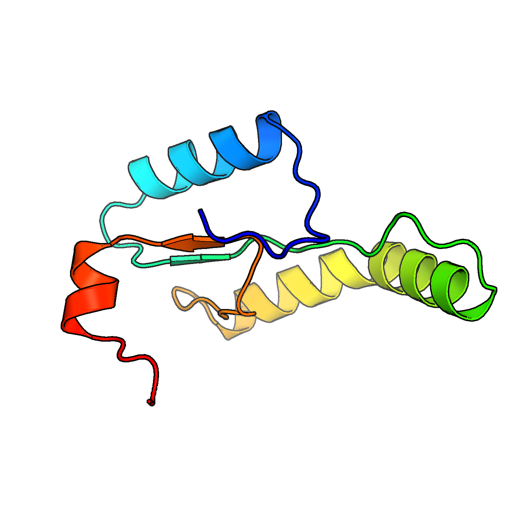A 1 70 ? 0.379 4.044 8.516 1.00 77.25 70 SER A CA 1
ATOM 523 C C . SER A 1 70 ? 0.771 5.264 7.700 1.00 77.25 70 SER A C 1
ATOM 525 O O . SER A 1 70 ? 0.197 6.339 7.854 1.00 77.25 70 SER A O 1
ATOM 527 N N . HIS A 1 71 ? 1.690 5.086 6.750 1.00 80.81 71 HIS A N 1
ATOM 528 C CA . HIS A 1 71 ? 1.832 6.049 5.658 1.00 80.81 71 HIS A CA 1
ATOM 529 C C . HIS A 1 71 ? 0.602 5.985 4.756 1.00 80.81 71 HIS A C 1
ATOM 531 O O . HIS A 1 71 ? 0.112 4.894 4.464 1.00 80.81 71 HIS A O 1
ATOM 537 N N . TYR A 1 72 ? 0.134 7.140 4.291 1.00 87.88 72 TYR A N 1
ATOM 538 C CA . TYR A 1 72 ? -0.857 7.226 3.228 1.00 87.88 72 TYR A CA 1
ATOM 539 C C . TYR A 1 72 ? -0.201 7.789 1.972 1.00 87.88 72 TYR A C 1
ATOM 541 O O . TYR A 1 72 ? 0.271 8.924 1.981 1.00 87.88 72 TYR A O 1
ATOM 549 N N . TRP A 1 73 ? -0.181 7.004 0.895 1.00 87.75 73 TRP A N 1
ATOM 550 C CA . TRP A 1 73 ? 0.404 7.423 -0.387 1.00 87.75 73 TRP A CA 1
ATOM 551 C C . TRP A 1 73 ? -0.622 8.051 -1.340 1.00 87.75 73 TRP A C 1
ATOM 553 O O . TRP A 1 73 ? -0.270 8.411 -2.455 1.00 87.75 73 TRP A O 1
ATOM 563 N N . GLY A 1 74 ? -1.890 8.160 -0.927 1.00 89.94 74 GLY A N 1
ATOM 564 C CA . GLY A 1 74 ? -2.980 8.694 -1.754 1.00 89.94 74 GLY A CA 1
ATOM 565 C C . GLY A 1 74 ? -3.817 7.631 -2.470 1.00 89.94 74 GLY A C 1
ATOM 566 O O . GLY A 1 74 ? -4.929 7.917 -2.892 1.00 89.94 74 GLY A O 1
ATOM 567 N N . HIS A 1 75 ? -3.324 6.395 -2.563 1.00 94.56 75 HIS A N 1
ATOM 568 C CA . HIS A 1 75 ? -3.925 5.343 -3.382 1.00 94.56 75 HIS A CA 1
ATOM 569 C C . HIS A 1 75 ? -3.594 3.934 -2.871 1.00 94.56 75 HIS A C 1
ATOM 571 O O . HIS A 1 75 ? -2.722 3.749 -2.018 1.00 94.56 75 HIS A O 1
ATOM 577 N N . ASN A 1 76 ? -4.290 2.924 -3.400 1.00 95.19 76 ASN A N 1
ATOM 578 C CA . ASN A 1 76 ? -4.126 1.507 -3.058 1.00 95.19 76 ASN A CA 1
ATOM 579 C C . ASN A 1 76 ? -4.250 1.232 -1.545 1.00 95.19 76 ASN A C 1
ATOM 581 O O . ASN A 1 76 ? -3.489 0.458 -0.958 1.00 95.19 76 ASN A O 1
ATOM 585 N N . ALA A 1 77 ? -5.221 1.887 -0.905 1.00 95.44 77 ALA A N 1
ATOM 586 C CA . ALA A 1 77 ? -5.460 1.816 0.534 1.00 95.44 77 ALA A CA 1
ATOM 587 C C . ALA A 1 77 ? -6.949 1.638 0.859 1.00 95.44 77 ALA A C 1
ATOM 589 O O . ALA A 1 77 ? -7.839 2.030 0.092 1.00 95.44 77 ALA A O 1
ATOM 590 N N . ILE A 1 78 ? -7.237 1.073 2.031 1.00 96.19 78 ILE A N 1
ATOM 591 C CA . ILE A 1 78 ? -8.583 1.044 2.609 1.00 96.19 78 ILE A CA 1
ATOM 592 C C . ILE A 1 78 ? -8.637 1.989 3.812 1.00 96.19 78 ILE A C 1
ATOM 594 O O . ILE A 1 78 ? -7.754 1.969 4.663 1.00 96.19 78 ILE A O 1
ATOM 598 N N . ILE A 1 79 ? -9.668 2.833 3.865 1.00 94.94 79 ILE A N 1
ATOM 599 C CA . ILE A 1 79 ? -9.843 3.876 4.884 1.00 94.94 79 ILE A CA 1
ATOM 600 C C . ILE A 1 79 ? -11.253 3.776 5.464 1.00 94.94 79 ILE A C 1
ATOM 602 O O . ILE A 1 79 ? -12.214 3.515 4.730 1.00 94.94 79 ILE A O 1
ATOM 606 N N . ARG A 1 80 ? -11.387 4.006 6.773 1.00 94.75 80 ARG A N 1
ATOM 607 C CA . ARG A 1 80 ? -12.688 4.182 7.426 1.00 94.75 80 ARG A CA 1
ATOM 608 C C . ARG A 1 80 ? -13.226 5.583 7.161 1.00 94.75 80 ARG A C 1
ATOM 610 O O . ARG A 1 80 ? -12.610 6.575 7.531 1.00 94.75 80 ARG A O 1
ATOM 617 N N . VAL A 1 81 ? -14.423 5.648 6.586 1.00 93.88 81 VAL A N 1
ATOM 618 C CA . VAL A 1 81 ? -15.042 6.910 6.156 1.00 93.88 81 VAL A CA 1
ATOM 619 C C . VAL A 1 81 ? -15.296 7.866 7.324 1.00 93.88 81 VAL A C 1
ATOM 621 O O . VAL A 1 81 ? -14.947 9.034 7.223 1.00 93.88 81 VAL A O 1
ATOM 624 N N . LYS A 1 82 ? -15.863 7.388 8.441 1.00 92.88 82 LYS A N 1
ATOM 625 C CA . LYS A 1 82 ? -16.211 8.259 9.576 1.00 92.88 82 LYS A CA 1
ATOM 626 C C . LYS A 1 82 ? -14.980 8.970 10.183 1.00 92.88 82 LYS A C 1
ATOM 628 O O . LYS A 1 82 ? -14.975 10.195 10.152 1.00 92.88 82 LYS A O 1
ATOM 633 N N . PRO A 1 83 ? -13.924 8.261 10.639 1.00 91.12 83 PRO A N 1
ATOM 634 C CA . PRO A 1 83 ? -12.712 8.916 11.140 1.00 91.12 83 PRO A CA 1
ATOM 635 C C . PRO A 1 83 ? -12.040 9.816 10.102 1.00 91.12 83 PRO A C 1
ATOM 637 O O . PRO A 1 83 ? -11.520 10.869 10.449 1.00 91.12 83 PRO A O 1
ATOM 640 N N . PHE A 1 84 ? -12.064 9.425 8.823 1.00 90.56 84 PHE A N 1
ATOM 641 C CA . PHE A 1 84 ? -11.509 10.249 7.753 1.00 90.56 84 PHE A CA 1
ATOM 642 C C . PHE A 1 84 ? -12.242 11.587 7.630 1.00 90.56 84 PHE A C 1
ATOM 644 O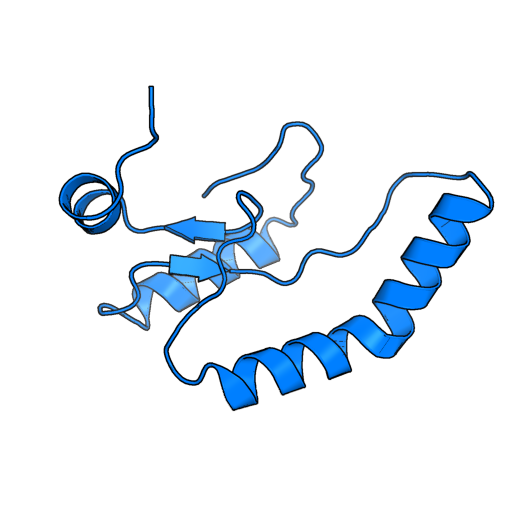 O . PHE A 1 84 ? -11.591 12.618 7.603 1.00 90.56 84 PHE A O 1
ATOM 651 N N . ILE A 1 85 ? -13.577 11.598 7.633 1.00 90.38 85 ILE A N 1
ATOM 652 C CA . ILE A 1 85 ? -14.366 12.841 7.589 1.00 90.38 85 ILE A CA 1
ATOM 653 C C . ILE A 1 85 ? -14.131 13.704 8.840 1.00 90.38 85 ILE A C 1
ATOM 655 O O . ILE A 1 85 ? -14.078 14.926 8.741 1.00 90.38 85 ILE A O 1
ATOM 659 N N . GLU A 1 86 ? -14.008 13.083 10.014 1.00 91.44 86 GLU A N 1
ATOM 660 C CA . GLU A 1 86 ? -13.861 13.792 11.294 1.00 91.44 86 GLU A CA 1
ATOM 661 C C . GLU A 1 86 ? -12.470 14.420 11.484 1.00 91.44 86 GLU A C 1
ATOM 663 O O . GLU A 1 86 ? -12.345 15.427 12.183 1.00 91.44 86 GLU A O 1
ATOM 668 N N . HIS A 1 87 ? -11.426 13.842 10.880 1.00 88.06 87 HIS A N 1
ATOM 669 C CA . HIS A 1 87 ? -10.033 14.204 11.174 1.00 88.06 87 HIS A CA 1
ATOM 670 C C . HIS A 1 87 ? -9.195 14.597 9.955 1.00 88.06 87 HIS A C 1
ATOM 672 O O . HIS A 1 87 ? -8.119 15.172 10.118 1.00 88.06 87 HIS A O 1
ATOM 678 N N . CYS A 1 88 ? -9.650 14.299 8.741 1.00 83.06 88 CYS A N 1
ATOM 679 C CA . CYS A 1 88 ? -8.924 14.582 7.511 1.00 83.06 88 CYS A CA 1
ATOM 680 C C . CYS A 1 88 ? -9.781 15.471 6.605 1.00 83.06 88 CYS A C 1
ATOM 682 O O . CYS A 1 88 ? -10.851 15.081 6.148 1.00 83.06 88 CYS A O 1
ATOM 684 N N . ALA A 1 89 ? -9.289 16.670 6.303 1.00 71.38 89 ALA A N 1
ATOM 685 C CA . ALA A 1 89 ? -9.860 17.520 5.269 1.00 71.38 89 ALA A CA 1
ATOM 686 C C . ALA A 1 89 ? -8.944 17.486 4.044 1.00 71.38 89 ALA A C 1
ATOM 688 O O . ALA A 1 89 ? -7.727 17.629 4.170 1.00 71.38 89 ALA A O 1
ATOM 689 N N . LEU A 1 90 ? -9.522 17.319 2.856 1.00 60.97 90 LEU A N 1
ATOM 690 C CA . LEU A 1 90 ? -8.825 17.702 1.634 1.00 60.97 90 LEU A CA 1
ATOM 691 C C . LEU A 1 90 ? -8.857 19.230 1.582 1.00 60.97 90 LEU A C 1
ATOM 693 O O . LEU A 1 90 ? -9.931 19.824 1.687 1.00 60.97 90 LEU A O 1
ATOM 697 N N . ALA A 1 91 ? -7.683 19.858 1.500 1.00 56.12 91 ALA A N 1
ATOM 698 C CA . ALA A 1 91 ? -7.610 21.291 1.248 1.00 56.12 91 ALA A CA 1
ATOM 699 C C . ALA A 1 91 ? -8.350 21.601 -0.072 1.00 56.12 91 ALA A C 1
ATOM 701 O O . ALA A 1 91 ? -8.273 20.776 -0.989 1.00 56.12 91 ALA A O 1
ATOM 702 N N . PRO A 1 92 ? -9.101 22.716 -0.141 1.00 52.53 92 PRO A N 1
ATOM 703 C CA . PRO A 1 92 ? -9.835 23.103 -1.344 1.00 52.53 92 PRO A CA 1
ATOM 704 C C . PRO A 1 92 ? -8.918 23.324 -2.551 1.00 52.53 92 PRO A C 1
ATOM 706 O O . PRO A 1 92 ? -7.751 23.736 -2.349 1.00 52.53 92 PRO A O 1
#

pLDDT: mean 91.32, std 7.94, range [52.53, 98.25]